Protein AF-A0A368GEM3-F1 (afdb_monomer_lite)

Radius of gyration: 17.03 Å; chains: 1; bounding box: 57×33×34 Å

pLDDT: mean 86.83, std 15.49, range [39.25, 98.31]

Secondary structure (DSSP, 8-state):
-------------EEEEEE------TT-S--BS-GGGGSHHHHHHHHHHEEEEEEEEE--B-TTS-HHHHHHHHHHTTTTTSS-------TT------

Foldseek 3Di:
DDDDPPPPPPQAADQEAEAPPAQPDLPDQWGWDPCVCLDLVNLQVNLSRHDPNHDYHTDTDGPVPPRVVRLVSSQVSNVVPDPDDDDDDDPPDDPPDD

Structure (mmCIF, N/CA/C/O backbone):
data_AF-A0A368GEM3-F1
#
_entry.id   AF-A0A368GEM3-F1
#
loop_
_atom_site.group_PDB
_atom_site.id
_atom_site.type_symbol
_atom_site.label_atom_id
_atom_site.label_alt_id
_atom_site.label_comp_id
_atom_site.label_asym_id
_atom_site.label_entity_id
_atom_site.label_seq_id
_atom_site.pdbx_PDB_ins_code
_atom_site.Cartn_x
_atom_site.Cartn_y
_atom_site.Cartn_z
_atom_site.occupancy
_atom_site.B_iso_or_equiv
_atom_site.auth_seq_id
_atom_site.auth_comp_id
_atom_site.auth_asym_id
_atom_site.auth_atom_id
_atom_site.pdbx_PDB_model_num
ATOM 1 N N . MET A 1 1 ? -44.624 15.960 13.532 1.00 39.25 1 MET A N 1
ATOM 2 C CA . MET A 1 1 ? -43.839 14.880 14.166 1.00 39.25 1 MET A CA 1
ATOM 3 C C . MET A 1 1 ? -43.246 14.051 13.033 1.00 39.25 1 MET A C 1
ATOM 5 O O . MET A 1 1 ? -43.986 13.342 12.369 1.00 39.25 1 MET A O 1
ATOM 9 N N . MET A 1 2 ? -41.978 14.282 12.686 1.00 40.09 2 MET A N 1
ATOM 10 C CA . MET A 1 2 ? -41.333 13.690 11.507 1.00 40.09 2 MET A CA 1
ATOM 11 C C . MET A 1 2 ? -40.391 12.589 11.996 1.00 40.09 2 MET A C 1
ATOM 13 O O . MET A 1 2 ? -39.402 12.881 12.663 1.00 40.09 2 MET A O 1
ATOM 17 N N . TYR A 1 3 ? -40.739 11.328 11.745 1.00 45.84 3 TYR A N 1
ATOM 18 C CA . TYR A 1 3 ? -39.888 10.194 12.094 1.00 45.84 3 TYR A CA 1
ATOM 19 C C . TYR A 1 3 ? -38.719 10.135 11.106 1.00 45.84 3 TYR A C 1
ATOM 21 O O . TYR A 1 3 ? -38.909 9.850 9.925 1.00 45.84 3 TYR A O 1
ATOM 29 N N . SER A 1 4 ? -37.509 10.424 11.585 1.00 51.97 4 SER A N 1
ATOM 30 C CA . SER A 1 4 ? -36.279 10.123 10.855 1.00 51.97 4 SER A CA 1
ATOM 31 C C . SER A 1 4 ? -36.048 8.612 10.909 1.00 51.97 4 SER A C 1
ATOM 33 O O . SER A 1 4 ? -35.817 8.047 11.978 1.00 51.97 4 SER A O 1
ATOM 35 N N . LEU A 1 5 ? -36.150 7.947 9.759 1.00 54.44 5 LEU A N 1
ATOM 36 C CA . LEU A 1 5 ? -35.716 6.564 9.580 1.00 54.44 5 LEU A CA 1
ATOM 37 C C . LEU A 1 5 ? -34.185 6.531 9.641 1.00 54.44 5 LEU A C 1
ATOM 39 O O . LEU A 1 5 ? -33.506 6.713 8.630 1.00 54.44 5 LEU A O 1
ATOM 43 N N . VAL A 1 6 ? -33.635 6.287 10.830 1.00 57.41 6 VAL A N 1
ATOM 44 C CA . VAL A 1 6 ? -32.221 5.937 10.995 1.00 57.41 6 VAL A CA 1
ATOM 45 C C . VAL A 1 6 ? -32.019 4.561 10.362 1.00 57.41 6 VAL A C 1
ATOM 47 O O . VAL A 1 6 ? -32.266 3.526 10.977 1.00 57.41 6 VAL A O 1
ATOM 50 N N . ARG A 1 7 ? -31.598 4.530 9.095 1.00 54.72 7 ARG A N 1
ATOM 51 C CA . ARG A 1 7 ? -31.031 3.317 8.507 1.00 54.72 7 ARG A CA 1
ATOM 52 C C . ARG A 1 7 ? -29.691 3.078 9.197 1.00 54.72 7 ARG A C 1
ATOM 54 O O . ARG A 1 7 ? -28.700 3.708 8.845 1.00 54.72 7 ARG A O 1
ATOM 61 N N . HIS A 1 8 ? -29.654 2.172 10.171 1.00 51.00 8 HIS A N 1
ATOM 62 C CA . HIS A 1 8 ? -28.403 1.553 10.597 1.00 51.00 8 HIS A CA 1
ATOM 63 C C . HIS A 1 8 ? -27.869 0.726 9.423 1.00 51.00 8 HIS A C 1
ATOM 65 O O . HIS A 1 8 ? -28.162 -0.459 9.288 1.00 51.00 8 HIS A O 1
ATOM 71 N N . THR A 1 9 ? -27.125 1.361 8.521 1.00 60.25 9 THR A N 1
ATOM 72 C CA . THR A 1 9 ? -26.313 0.634 7.551 1.00 60.25 9 THR A CA 1
ATOM 73 C C . THR A 1 9 ? -25.204 -0.037 8.344 1.00 60.25 9 THR A C 1
ATOM 75 O O . THR A 1 9 ? -24.266 0.628 8.787 1.00 60.25 9 THR A O 1
ATOM 78 N N . VAL A 1 10 ? -25.339 -1.339 8.592 1.00 68.00 10 VAL A N 1
ATOM 79 C CA . VAL A 1 10 ? -24.235 -2.150 9.104 1.00 68.00 10 VAL A CA 1
ATOM 80 C C . VAL A 1 10 ? -23.106 -2.015 8.087 1.00 68.00 10 VAL A C 1
ATOM 82 O O . VAL A 1 10 ? -23.225 -2.490 6.960 1.00 68.00 10 VAL A O 1
ATOM 85 N N . SER A 1 11 ? -22.053 -1.283 8.453 1.00 78.44 11 SER A N 1
ATOM 86 C CA . SER A 1 11 ? -20.874 -1.153 7.603 1.00 78.44 11 SER A CA 1
ATOM 87 C C . SER A 1 11 ? -20.186 -2.509 7.570 1.00 78.44 11 SER A C 1
ATOM 89 O O . SER A 1 11 ? -19.705 -2.984 8.602 1.00 78.44 11 SER A O 1
ATOM 91 N N . ILE A 1 12 ? -20.199 -3.159 6.408 1.00 89.81 12 ILE A N 1
ATOM 92 C CA . ILE A 1 12 ? -19.500 -4.426 6.214 1.00 89.81 12 ILE A CA 1
ATOM 93 C C . ILE A 1 12 ? -18.004 -4.132 6.301 1.00 89.81 12 ILE A C 1
ATOM 95 O O . ILE A 1 12 ? -17.487 -3.292 5.565 1.00 89.81 12 ILE A O 1
ATOM 99 N N . LYS A 1 13 ? -17.327 -4.830 7.213 1.00 96.50 13 LYS A N 1
ATOM 100 C CA . LYS A 1 13 ? -15.874 -4.802 7.353 1.00 96.50 13 LYS A CA 1
ATOM 101 C C . LYS A 1 13 ? -15.287 -6.152 6.961 1.00 96.50 13 LYS A C 1
ATOM 103 O O . LYS A 1 13 ? -15.912 -7.185 7.189 1.00 96.50 13 LYS A O 1
ATOM 108 N N . TYR A 1 14 ? -14.083 -6.127 6.408 1.00 97.81 14 TYR A N 1
ATOM 109 C CA . TYR A 1 14 ? -13.349 -7.305 5.961 1.00 97.81 14 TYR A CA 1
ATOM 110 C C . TYR A 1 14 ? -12.160 -7.578 6.882 1.00 97.81 14 TYR A C 1
ATOM 112 O O . TYR A 1 14 ? -11.499 -6.647 7.337 1.00 97.81 14 TYR A O 1
ATOM 120 N N . ASP A 1 15 ? -11.857 -8.850 7.131 1.00 98.31 15 ASP A N 1
ATOM 121 C CA . ASP A 1 15 ? -10.614 -9.245 7.807 1.00 98.31 15 ASP A CA 1
ATOM 122 C C . ASP A 1 15 ? -9.419 -9.233 6.850 1.00 98.31 15 ASP A C 1
ATOM 124 O O . ASP A 1 15 ? -8.285 -8.978 7.252 1.00 98.31 15 ASP A O 1
ATOM 128 N N . VAL A 1 16 ? -9.672 -9.493 5.566 1.00 98.19 16 VAL A N 1
ATOM 129 C CA . VAL A 1 16 ? -8.651 -9.500 4.521 1.00 98.19 16 VAL A CA 1
ATOM 130 C C . VAL A 1 16 ? -9.203 -8.827 3.276 1.00 98.19 16 VAL A C 1
ATOM 132 O O . VAL A 1 16 ? -10.267 -9.198 2.781 1.00 98.19 16 VAL A O 1
ATOM 135 N N . ILE A 1 17 ? -8.449 -7.872 2.741 1.00 98.06 17 ILE A N 1
ATOM 136 C CA . ILE A 1 17 ? -8.670 -7.314 1.406 1.00 98.06 17 ILE A CA 1
ATOM 137 C C . ILE A 1 17 ? -7.441 -7.663 0.572 1.00 98.06 17 ILE A C 1
ATOM 139 O O . ILE A 1 17 ? -6.339 -7.219 0.881 1.00 98.06 17 ILE A O 1
ATOM 143 N N . HIS A 1 18 ? -7.617 -8.466 -0.474 1.00 97.56 18 HIS A N 1
ATOM 144 C CA . HIS A 1 18 ? -6.542 -8.823 -1.396 1.00 97.56 18 HIS A CA 1
ATOM 145 C C . HIS A 1 18 ? -6.727 -8.075 -2.719 1.00 97.56 18 HIS A C 1
ATOM 147 O O . HIS A 1 18 ? -7.753 -8.229 -3.380 1.00 97.56 18 HIS A O 1
ATOM 153 N N . ILE A 1 19 ? -5.747 -7.249 -3.082 1.00 96.44 19 ILE A N 1
ATOM 154 C CA . ILE A 1 19 ? -5.751 -6.438 -4.299 1.00 96.44 19 ILE A CA 1
ATOM 155 C C . ILE A 1 19 ? -4.722 -7.019 -5.267 1.00 96.44 19 ILE A C 1
ATOM 157 O O . ILE A 1 19 ? -3.518 -6.796 -5.128 1.00 96.44 19 ILE A O 1
ATOM 161 N N . ASP A 1 20 ? -5.232 -7.729 -6.268 1.00 93.12 20 ASP A N 1
ATOM 162 C CA . ASP A 1 20 ? -4.478 -8.248 -7.410 1.00 93.12 20 ASP A CA 1
ATOM 163 C C . ASP A 1 20 ? -5.073 -7.685 -8.706 1.00 93.12 20 ASP A C 1
ATOM 165 O O . ASP A 1 20 ? -5.678 -8.374 -9.523 1.00 93.12 20 ASP A O 1
ATOM 169 N N . ALA A 1 21 ? -5.018 -6.358 -8.812 1.00 93.00 21 ALA A N 1
ATOM 170 C CA . ALA A 1 21 ? -5.564 -5.608 -9.930 1.00 93.00 21 ALA A CA 1
ATOM 171 C C . ALA A 1 21 ? -4.421 -4.916 -10.666 1.00 93.00 21 ALA A C 1
ATOM 173 O O . ALA A 1 21 ? -3.730 -4.053 -10.113 1.00 93.00 21 ALA A O 1
ATOM 174 N N . CYS A 1 22 ? -4.246 -5.307 -11.920 1.00 90.62 22 CYS A N 1
ATOM 175 C CA . CYS A 1 22 ? -3.055 -5.038 -12.703 1.00 90.62 22 CYS A CA 1
ATOM 176 C C . CYS A 1 22 ? -3.409 -4.465 -14.070 1.00 90.62 22 CYS A C 1
ATOM 178 O O . CYS A 1 22 ? -4.479 -4.739 -14.615 1.00 90.62 22 CYS A O 1
ATOM 180 N N . LYS A 1 23 ? -2.477 -3.717 -14.659 1.00 87.88 23 LYS A N 1
ATOM 181 C CA . LYS A 1 23 ? -2.494 -3.408 -16.089 1.00 87.88 23 LYS A CA 1
ATOM 182 C C . LYS A 1 23 ? -1.157 -3.858 -16.679 1.00 87.88 23 LYS A C 1
ATOM 184 O O . LYS A 1 23 ? -0.134 -3.292 -16.288 1.00 87.88 23 LYS A O 1
ATOM 189 N N . PRO A 1 24 ? -1.138 -4.843 -17.596 1.00 77.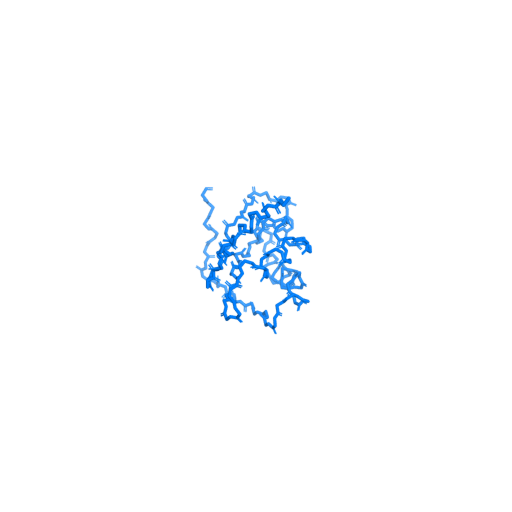19 24 PRO A N 1
ATOM 190 C CA . PRO A 1 24 ? 0.086 -5.286 -18.252 1.00 77.19 24 PRO A CA 1
ATOM 191 C C . PRO A 1 24 ? 0.506 -4.243 -19.293 1.00 77.19 24 PRO A C 1
ATOM 193 O O . PRO A 1 24 ? 0.276 -4.384 -20.489 1.00 77.19 24 PRO A O 1
ATOM 196 N N . ASP A 1 25 ? 1.069 -3.143 -18.808 1.00 81.31 25 ASP A N 1
ATOM 197 C CA . ASP A 1 25 ? 1.596 -2.047 -19.608 1.00 81.31 25 ASP A CA 1
ATOM 198 C C . ASP A 1 25 ? 3.124 -2.028 -19.443 1.00 81.31 25 ASP A C 1
ATOM 200 O O . ASP A 1 25 ? 3.613 -1.617 -18.388 1.00 81.31 25 ASP A O 1
ATOM 204 N N . PRO A 1 26 ? 3.896 -2.479 -20.450 1.00 74.94 26 PRO A N 1
ATOM 205 C CA . PRO A 1 26 ? 5.358 -2.507 -20.382 1.00 74.94 26 PRO A CA 1
ATOM 206 C C . PRO A 1 26 ? 5.985 -1.120 -20.192 1.00 74.94 26 PRO A C 1
ATOM 208 O O . PRO A 1 26 ? 7.125 -1.011 -19.746 1.00 74.94 26 PRO A O 1
ATOM 211 N N . SER A 1 27 ? 5.250 -0.055 -20.527 1.00 78.62 27 SER A N 1
ATOM 212 C CA . SER A 1 27 ? 5.706 1.322 -20.338 1.00 78.62 27 SER A CA 1
ATOM 213 C C . SER A 1 27 ? 5.465 1.851 -18.921 1.00 78.62 27 SER A C 1
ATOM 215 O O . SER A 1 27 ? 5.988 2.905 -18.565 1.00 78.62 27 SER A O 1
ATOM 217 N N . ALA A 1 28 ? 4.693 1.138 -18.095 1.00 78.38 28 ALA A N 1
ATOM 218 C CA . ALA A 1 28 ? 4.375 1.572 -16.745 1.00 78.38 28 ALA A CA 1
ATOM 219 C C . ALA A 1 28 ? 5.488 1.221 -15.744 1.00 78.38 28 ALA A C 1
ATOM 221 O O . ALA A 1 28 ? 5.954 0.086 -15.661 1.00 78.38 28 ALA A O 1
ATOM 222 N N . ASP A 1 29 ? 5.823 2.181 -14.879 1.00 80.56 29 ASP A N 1
ATOM 223 C CA . ASP A 1 29 ? 6.740 1.980 -13.744 1.00 80.56 29 ASP A CA 1
ATOM 224 C C . ASP A 1 29 ? 6.207 1.000 -12.682 1.00 80.56 29 ASP A C 1
ATOM 226 O O . ASP A 1 29 ? 6.931 0.595 -11.775 1.00 80.56 29 ASP A O 1
ATOM 230 N N . LEU A 1 30 ? 4.922 0.652 -12.753 1.00 90.12 30 LEU A N 1
ATOM 231 C CA . LEU A 1 30 ? 4.240 -0.249 -11.835 1.00 90.12 30 LEU A CA 1
ATOM 232 C C . LEU A 1 30 ? 3.082 -0.915 -12.583 1.00 90.12 30 LEU A C 1
ATOM 234 O O . LEU A 1 30 ? 2.135 -0.233 -12.975 1.00 90.12 30 LEU A O 1
ATOM 238 N N . ALA A 1 31 ? 3.165 -2.230 -12.785 1.00 91.19 31 ALA A N 1
ATOM 239 C CA . ALA A 1 31 ? 2.117 -3.002 -13.455 1.00 91.19 31 ALA A CA 1
ATOM 240 C C . ALA A 1 31 ? 1.027 -3.450 -12.472 1.00 91.19 31 ALA A C 1
ATOM 242 O O . ALA A 1 31 ? -0.154 -3.475 -12.825 1.00 91.19 31 ALA A O 1
ATOM 243 N N . CYS A 1 32 ? 1.421 -3.753 -11.230 1.00 92.62 32 CYS A N 1
ATOM 244 C CA . CYS A 1 32 ? 0.514 -4.039 -10.121 1.00 92.62 32 CYS A CA 1
ATOM 245 C C . CYS A 1 32 ? 1.039 -3.403 -8.828 1.00 92.62 32 CYS A C 1
ATOM 247 O O . CYS A 1 32 ? 2.250 -3.475 -8.588 1.00 92.62 32 CYS A O 1
ATOM 249 N N . PRO A 1 33 ? 0.163 -2.845 -7.977 1.00 95.12 33 PRO A N 1
ATOM 250 C CA . PRO A 1 33 ? -1.263 -2.603 -8.223 1.00 95.12 33 PRO A CA 1
ATOM 251 C C . PRO A 1 33 ? -1.497 -1.454 -9.224 1.00 95.12 33 PRO A C 1
ATOM 253 O O . PRO A 1 33 ? -0.591 -0.671 -9.518 1.00 95.12 33 PRO A O 1
ATOM 256 N N . LEU A 1 34 ? -2.733 -1.298 -9.715 1.00 94.06 34 LEU A N 1
ATOM 257 C CA . LEU A 1 34 ? -3.136 -0.073 -10.419 1.00 94.06 34 LEU A CA 1
ATOM 258 C C . LEU A 1 34 ? -2.930 1.159 -9.523 1.00 94.06 34 LEU A C 1
ATOM 260 O O . LEU A 1 34 ? -3.308 1.154 -8.352 1.00 94.06 34 LEU A O 1
ATOM 264 N N . LYS A 1 35 ? -2.426 2.257 -10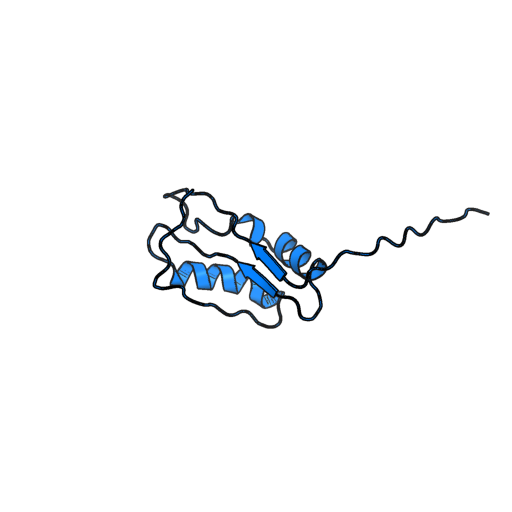.104 1.00 93.25 35 LYS A N 1
ATOM 265 C CA . LYS A 1 35 ? -2.135 3.516 -9.384 1.00 93.25 35 LYS A CA 1
ATOM 266 C C . LYS A 1 35 ? -3.328 4.078 -8.603 1.00 93.25 35 LYS A C 1
ATOM 268 O O . LYS A 1 35 ? -3.125 4.732 -7.588 1.00 93.25 35 LYS A O 1
ATOM 273 N N . ILE A 1 36 ? -4.560 3.801 -9.040 1.00 95.56 36 ILE A N 1
ATOM 274 C CA . ILE A 1 36 ? -5.775 4.235 -8.338 1.00 95.56 36 ILE A CA 1
ATOM 275 C C . ILE A 1 36 ? -5.845 3.690 -6.902 1.00 95.56 36 ILE A C 1
ATOM 277 O O . ILE A 1 36 ? -6.301 4.398 -6.016 1.00 95.56 36 ILE A O 1
ATOM 281 N N . PHE A 1 37 ? -5.319 2.493 -6.628 1.00 96.94 37 PHE A N 1
ATOM 282 C CA . PHE A 1 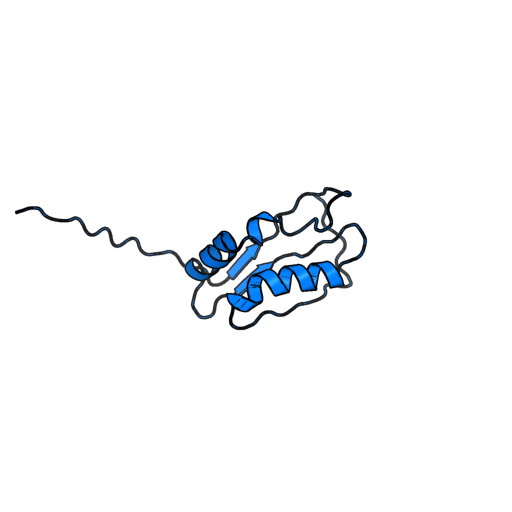37 ? -5.293 1.930 -5.270 1.00 96.94 37 PHE A CA 1
ATOM 283 C C . PHE A 1 37 ? -4.258 2.591 -4.352 1.00 96.94 37 PHE A C 1
ATOM 285 O O . PHE A 1 37 ? -4.275 2.340 -3.152 1.00 96.94 37 PHE A O 1
ATOM 292 N N . LEU A 1 38 ? -3.367 3.422 -4.902 1.00 96.88 38 LEU A N 1
ATOM 293 C CA . LEU A 1 38 ? -2.314 4.120 -4.159 1.00 96.88 38 LEU A CA 1
ATOM 294 C C . LEU A 1 38 ? -2.680 5.574 -3.831 1.00 96.88 38 LEU A C 1
ATOM 296 O O . LEU A 1 38 ? -1.913 6.264 -3.166 1.00 96.88 38 LEU A O 1
ATOM 300 N N . THR A 1 39 ? -3.816 6.073 -4.326 1.00 97.50 39 THR A N 1
ATOM 301 C CA . THR A 1 39 ? -4.255 7.445 -4.039 1.00 97.50 39 THR A CA 1
ATOM 302 C C . THR A 1 39 ? -4.692 7.567 -2.576 1.00 97.50 39 THR A C 1
ATOM 304 O O . THR A 1 39 ? -5.374 6.647 -2.113 1.00 97.50 39 THR A O 1
ATOM 307 N N . PRO A 1 40 ? -4.424 8.695 -1.891 1.00 98.06 40 PRO A N 1
ATOM 308 C CA . PRO A 1 40 ? -4.797 8.891 -0.488 1.00 98.06 40 PRO A CA 1
ATOM 309 C C . PRO A 1 40 ? -6.259 8.546 -0.179 1.00 98.06 40 PRO A C 1
ATOM 311 O O . PRO A 1 40 ? -6.515 7.783 0.745 1.00 98.06 40 PRO A O 1
ATOM 314 N N . ASP A 1 41 ? -7.201 8.993 -1.015 1.00 98.12 41 ASP A N 1
ATOM 315 C CA . ASP A 1 41 ? -8.635 8.731 -0.832 1.00 98.12 41 ASP A CA 1
ATOM 316 C C . ASP A 1 41 ? -8.965 7.231 -0.830 1.00 98.12 41 ASP A C 1
ATOM 318 O O . ASP A 1 41 ? -9.739 6.747 -0.004 1.00 98.12 41 ASP A O 1
ATOM 322 N N . ASN A 1 4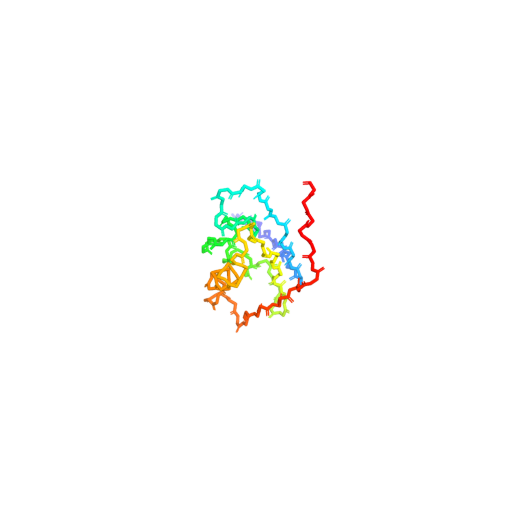2 ? -8.365 6.460 -1.742 1.00 97.75 42 ASN A N 1
ATOM 323 C CA . ASN A 1 42 ? -8.587 5.015 -1.792 1.00 97.75 42 ASN A CA 1
ATOM 324 C C . ASN A 1 42 ? -7.892 4.283 -0.648 1.00 97.75 42 ASN A C 1
ATOM 326 O O . ASN A 1 42 ? -8.467 3.340 -0.108 1.00 97.75 42 ASN A O 1
ATOM 330 N N . VAL A 1 43 ? -6.706 4.732 -0.234 1.00 98.31 43 VAL A N 1
ATOM 331 C CA . VAL A 1 43 ? -6.038 4.199 0.958 1.00 98.31 43 VAL A CA 1
ATOM 332 C C . VAL A 1 43 ? -6.903 4.449 2.199 1.00 98.31 43 VAL A C 1
ATOM 334 O O . VAL A 1 43 ? -7.151 3.520 2.967 1.00 98.31 43 VAL A O 1
ATOM 337 N N . GLU A 1 44 ? -7.461 5.652 2.355 1.00 97.75 44 GLU A N 1
ATOM 338 C CA . GLU A 1 44 ? -8.391 5.982 3.439 1.00 97.75 44 GLU A CA 1
ATOM 339 C C . GLU A 1 44 ? -9.656 5.111 3.379 1.00 97.75 44 GLU A C 1
ATOM 341 O O . GLU A 1 44 ? -10.085 4.554 4.393 1.00 97.75 44 GLU A O 1
ATOM 346 N N . ASN A 1 45 ? -10.238 4.919 2.195 1.00 97.06 45 ASN A N 1
ATOM 347 C CA . ASN A 1 45 ? -11.395 4.042 2.025 1.00 97.06 45 ASN A CA 1
ATOM 348 C C . ASN A 1 45 ? -11.095 2.599 2.454 1.00 97.06 45 ASN A C 1
ATOM 350 O O . ASN A 1 45 ? -11.925 1.980 3.120 1.00 97.06 45 ASN A O 1
ATOM 354 N N . LEU A 1 46 ? -9.900 2.078 2.163 1.00 97.56 46 LEU A N 1
ATOM 355 C CA . LEU A 1 46 ? -9.487 0.750 2.621 1.00 97.56 46 LEU A CA 1
ATOM 356 C C . LEU A 1 46 ? -9.436 0.661 4.155 1.00 97.56 46 LEU A C 1
ATOM 358 O O . LEU A 1 46 ? -9.872 -0.346 4.710 1.00 97.56 46 LEU A O 1
ATOM 362 N N . THR A 1 47 ? -9.006 1.720 4.853 1.00 96.94 47 THR A N 1
ATOM 363 C CA . THR A 1 47 ? -9.026 1.744 6.332 1.00 96.94 47 THR A CA 1
ATOM 364 C C . THR A 1 47 ? -10.440 1.679 6.917 1.00 96.94 47 THR A C 1
ATOM 366 O O . THR A 1 47 ? -10.650 1.098 7.980 1.00 96.94 47 THR A O 1
ATOM 369 N N . LYS A 1 48 ? -11.438 2.229 6.215 1.00 96.25 48 LYS A N 1
ATOM 370 C CA . LYS A 1 48 ? -12.848 2.202 6.642 1.00 96.25 48 LYS A CA 1
ATOM 371 C C . LYS A 1 48 ? -13.490 0.831 6.423 1.00 96.25 48 LYS A C 1
ATOM 373 O O . LYS A 1 48 ? -14.394 0.451 7.168 1.00 96.25 48 LYS A O 1
ATOM 378 N N . LEU A 1 49 ? -13.018 0.106 5.409 1.00 96.50 49 LEU A N 1
ATOM 379 C CA . LEU A 1 49 ? -13.526 -1.203 5.004 1.00 96.50 49 LEU A CA 1
ATOM 380 C C . LEU A 1 49 ? -12.909 -2.364 5.789 1.00 96.50 49 LEU A C 1
ATOM 382 O O . LEU A 1 49 ? -13.401 -3.483 5.685 1.00 96.50 49 LEU A O 1
ATOM 386 N N . ILE A 1 50 ? -11.856 -2.132 6.571 1.00 97.25 50 ILE A N 1
ATOM 387 C CA . ILE A 1 50 ? -11.145 -3.195 7.280 1.00 97.25 50 ILE A CA 1
ATOM 388 C C . ILE A 1 50 ? -11.503 -3.257 8.770 1.00 97.25 50 ILE A C 1
ATOM 390 O O . ILE A 1 50 ? -11.886 -2.259 9.394 1.00 97.25 50 ILE A O 1
ATOM 394 N N . THR A 1 51 ? -11.424 -4.454 9.355 1.00 97.38 51 THR A N 1
ATOM 395 C CA . THR A 1 51 ? -11.500 -4.625 10.813 1.00 97.38 51 THR A CA 1
ATOM 396 C C . THR A 1 51 ? -10.232 -4.092 11.483 1.00 97.38 51 THR A C 1
ATOM 398 O O . THR A 1 51 ? -9.186 -3.962 10.854 1.00 97.38 51 THR A O 1
ATOM 401 N N . ASP A 1 52 ? -10.285 -3.815 12.788 1.00 95.12 52 ASP A N 1
ATOM 402 C CA . ASP A 1 52 ? -9.147 -3.242 13.533 1.00 95.12 52 ASP A CA 1
ATOM 403 C C . ASP A 1 52 ? -7.893 -4.141 13.543 1.00 95.12 52 ASP A C 1
ATOM 405 O O . ASP A 1 52 ? -6.798 -3.682 13.880 1.00 95.12 52 ASP A O 1
ATOM 409 N N . LYS A 1 53 ? -8.068 -5.428 13.211 1.00 96.56 53 LYS A N 1
ATOM 410 C CA . LYS A 1 53 ? -7.014 -6.447 13.094 1.00 96.56 53 LYS A CA 1
ATOM 411 C C . LYS A 1 53 ? -6.853 -6.984 11.669 1.00 96.56 53 LYS A C 1
ATOM 413 O O . LYS A 1 53 ? -6.065 -7.907 11.472 1.00 96.56 53 LYS A O 1
ATOM 418 N N . GLY A 1 54 ? -7.616 -6.466 10.712 1.00 97.44 54 GLY A N 1
ATOM 419 C CA . GLY A 1 54 ? -7.576 -6.955 9.346 1.00 97.44 54 GLY A CA 1
ATOM 420 C C . GLY A 1 54 ? -6.333 -6.480 8.596 1.00 97.44 54 GLY A C 1
ATOM 421 O O . GLY A 1 54 ? -5.605 -5.591 9.043 1.00 97.44 54 GLY A O 1
ATOM 422 N N . VAL A 1 55 ? -6.089 -7.088 7.438 1.00 98.12 55 VAL A N 1
ATOM 423 C CA . VAL A 1 55 ? -4.937 -6.793 6.579 1.00 98.12 55 VAL A CA 1
ATOM 424 C C . VAL A 1 55 ? -5.340 -6.504 5.132 1.00 98.12 55 VAL A C 1
ATOM 426 O O . VAL A 1 55 ? -6.190 -7.181 4.552 1.00 98.12 55 VAL A O 1
ATOM 429 N N . VAL A 1 56 ? -4.699 -5.500 4.534 1.00 98.19 56 VAL A N 1
ATOM 430 C CA . VAL A 1 56 ? -4.718 -5.296 3.083 1.00 98.19 56 VAL A CA 1
ATOM 431 C C . VAL A 1 56 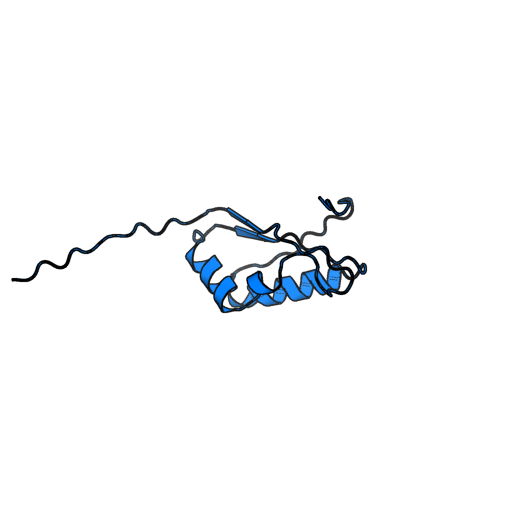? -3.454 -5.918 2.502 1.00 98.19 56 VAL A C 1
ATOM 433 O O . VAL A 1 56 ? -2.345 -5.598 2.927 1.00 98.19 56 VAL A O 1
ATOM 436 N N . ILE A 1 57 ? -3.620 -6.813 1.536 1.00 98.00 57 ILE A N 1
ATOM 437 C CA . ILE A 1 57 ? -2.533 -7.474 0.819 1.00 98.00 57 ILE A CA 1
ATOM 438 C C . ILE A 1 57 ? -2.563 -6.955 -0.614 1.00 98.00 57 ILE A C 1
ATOM 440 O O . ILE A 1 57 ? -3.582 -7.080 -1.289 1.00 98.00 57 ILE A O 1
ATOM 444 N N . LEU A 1 58 ? -1.458 -6.377 -1.082 1.00 96.69 58 LEU A N 1
ATOM 445 C CA . LEU A 1 58 ? -1.317 -5.919 -2.462 1.00 96.69 58 LEU A CA 1
ATOM 446 C C . LEU A 1 58 ? -0.276 -6.768 -3.183 1.00 96.69 58 LEU A C 1
ATOM 448 O O . LEU A 1 58 ? 0.843 -6.929 -2.690 1.00 96.69 58 LEU A O 1
ATOM 452 N N . ASN A 1 59 ? -0.629 -7.266 -4.366 1.00 93.88 59 ASN A N 1
ATOM 453 C CA . ASN A 1 59 ? 0.350 -7.840 -5.276 1.00 93.88 59 ASN A CA 1
ATOM 454 C C . ASN A 1 59 ? 1.143 -6.711 -5.955 1.00 93.88 59 ASN A C 1
ATOM 456 O O . ASN A 1 59 ? 0.557 -5.776 -6.505 1.00 93.88 59 ASN A O 1
ATOM 460 N N . VAL A 1 60 ? 2.475 -6.792 -5.914 1.00 93.19 60 VAL A N 1
ATOM 461 C CA . VAL A 1 60 ? 3.368 -5.771 -6.477 1.00 93.19 60 VAL A CA 1
ATOM 462 C C . VAL A 1 60 ? 4.175 -6.372 -7.617 1.00 93.19 60 VAL A C 1
ATOM 464 O O . VAL A 1 60 ? 5.031 -7.227 -7.396 1.00 93.19 60 VAL A O 1
ATOM 467 N N . ILE A 1 61 ? 3.935 -5.888 -8.835 1.00 91.38 61 ILE A N 1
ATOM 468 C CA . ILE A 1 61 ? 4.620 -6.343 -10.048 1.00 91.38 61 ILE A CA 1
ATOM 469 C C . ILE A 1 61 ? 5.219 -5.142 -10.770 1.00 91.38 61 ILE A C 1
ATOM 471 O O . ILE A 1 61 ? 4.545 -4.151 -11.060 1.00 91.38 61 ILE A O 1
ATOM 475 N N . ASN A 1 62 ? 6.498 -5.276 -11.110 1.00 90.06 62 ASN A N 1
ATOM 476 C CA . ASN A 1 62 ? 7.225 -4.360 -11.972 1.00 90.06 62 ASN A CA 1
ATOM 477 C C . ASN A 1 62 ? 7.816 -5.155 -13.142 1.00 90.06 62 ASN A C 1
ATOM 479 O O . ASN A 1 62 ? 8.667 -6.018 -12.929 1.00 90.06 62 ASN A O 1
ATOM 483 N N . LEU A 1 63 ? 7.375 -4.860 -14.366 1.00 88.06 63 LEU A N 1
ATOM 484 C CA . LEU A 1 63 ? 7.803 -5.584 -15.571 1.00 88.06 63 LEU A CA 1
ATOM 485 C C . LEU A 1 63 ? 9.229 -5.223 -16.022 1.00 88.06 63 LEU A C 1
ATOM 487 O O . LEU A 1 63 ? 9.833 -5.959 -16.793 1.00 88.06 63 LEU A O 1
ATOM 491 N N . ASN A 1 64 ? 9.798 -4.144 -15.482 1.00 87.31 64 ASN A N 1
ATOM 49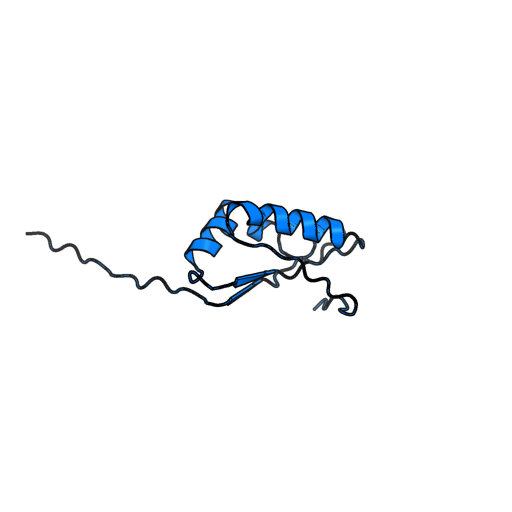2 C CA . ASN A 1 64 ? 11.144 -3.655 -15.785 1.00 87.31 64 ASN A CA 1
ATOM 493 C C . ASN A 1 64 ? 12.192 -4.147 -14.767 1.00 87.31 64 ASN A C 1
ATOM 495 O O . ASN A 1 64 ? 13.302 -3.619 -14.708 1.00 87.31 64 ASN A O 1
ATOM 499 N N . GLY A 1 65 ? 11.842 -5.120 -13.916 1.00 84.75 65 GLY A N 1
ATOM 500 C CA . GLY A 1 65 ? 12.748 -5.713 -12.925 1.00 84.75 65 GLY A CA 1
ATOM 501 C C . GLY A 1 65 ? 13.003 -4.857 -11.677 1.00 84.75 65 GLY A C 1
ATOM 502 O O . GLY A 1 65 ? 13.714 -5.290 -10.772 1.00 84.75 65 GLY A O 1
ATOM 503 N N . LYS A 1 66 ? 12.386 -3.674 -11.555 1.00 88.88 66 LYS A N 1
ATOM 504 C CA . LYS A 1 66 ? 12.575 -2.747 -10.420 1.00 88.88 66 LYS A CA 1
ATOM 505 C C . LYS A 1 66 ? 11.676 -3.070 -9.218 1.00 88.88 66 LYS A C 1
ATOM 507 O O . LYS A 1 66 ? 11.105 -2.186 -8.583 1.00 88.88 66 LYS A O 1
ATOM 512 N N . ILE A 1 67 ? 11.544 -4.355 -8.883 1.00 88.50 67 ILE A N 1
ATOM 513 C CA . ILE A 1 67 ? 10.567 -4.846 -7.892 1.00 88.50 67 ILE A CA 1
ATOM 514 C C . ILE A 1 67 ? 10.777 -4.197 -6.514 1.00 88.50 67 ILE A C 1
ATOM 516 O O . ILE A 1 67 ? 9.810 -3.818 -5.861 1.00 88.50 67 ILE A O 1
ATOM 520 N N . GLN A 1 68 ? 12.028 -4.007 -6.083 1.00 90.44 68 GLN A N 1
ATOM 521 C CA . GLN A 1 68 ? 12.336 -3.393 -4.784 1.00 90.44 68 GLN A CA 1
ATOM 522 C C . GLN A 1 68 ? 11.927 -1.915 -4.705 1.00 90.44 68 GLN A C 1
ATOM 524 O O . GLN A 1 68 ? 11.451 -1.458 -3.667 1.00 90.44 68 GLN A O 1
ATOM 529 N N . GLU A 1 69 ? 12.105 -1.160 -5.790 1.00 92.62 69 GLU A N 1
ATOM 530 C CA . GLU A 1 69 ? 11.705 0.251 -5.860 1.00 92.62 69 GLU A CA 1
ATOM 531 C C . GLU A 1 69 ? 10.181 0.369 -5.852 1.00 92.62 69 GLU A C 1
ATOM 533 O O . GLU A 1 69 ? 9.623 1.129 -5.060 1.00 92.62 69 GLU A O 1
ATOM 538 N N . SER A 1 70 ? 9.501 -0.459 -6.649 1.00 93.12 70 SER A N 1
ATOM 539 C CA . SER A 1 70 ? 8.040 -0.537 -6.660 1.00 93.12 70 SER A CA 1
ATOM 540 C C . SER A 1 70 ? 7.463 -0.939 -5.307 1.00 93.12 70 SER A C 1
ATOM 542 O O . SER A 1 70 ? 6.507 -0.320 -4.852 1.00 93.12 70 SER A O 1
ATOM 544 N N . ALA A 1 71 ? 8.057 -1.919 -4.624 1.00 94.25 71 ALA A N 1
ATOM 545 C CA . ALA A 1 71 ? 7.605 -2.332 -3.300 1.00 94.25 71 ALA A CA 1
ATOM 546 C C . ALA A 1 71 ? 7.757 -1.211 -2.261 1.00 94.25 71 ALA A C 1
ATOM 548 O O . ALA A 1 71 ? 6.867 -1.024 -1.435 1.00 94.25 71 ALA A O 1
ATOM 549 N N . LYS A 1 72 ? 8.848 -0.433 -2.318 1.00 95.25 72 LYS A N 1
ATOM 550 C CA . LYS A 1 72 ? 9.040 0.745 -1.454 1.00 95.25 72 LYS A CA 1
ATOM 551 C C . LYS A 1 72 ? 8.017 1.839 -1.741 1.00 95.25 72 LYS A C 1
ATOM 553 O O . LYS A 1 72 ? 7.446 2.375 -0.798 1.00 95.25 72 LYS A O 1
ATOM 558 N N . LEU A 1 73 ? 7.765 2.133 -3.017 1.00 95.25 73 LEU A N 1
ATOM 559 C CA . LEU A 1 73 ? 6.766 3.119 -3.426 1.00 95.25 73 LEU A CA 1
ATOM 560 C C . LEU A 1 73 ? 5.376 2.723 -2.924 1.00 95.25 73 LEU A C 1
ATOM 562 O O . LEU A 1 73 ? 4.732 3.511 -2.237 1.00 95.25 73 LEU A O 1
ATOM 566 N N . VAL A 1 74 ? 4.952 1.483 -3.189 1.00 96.94 74 VAL A N 1
ATOM 567 C CA . VAL A 1 74 ? 3.654 0.975 -2.724 1.00 96.94 74 VAL A CA 1
ATOM 568 C C . VAL A 1 74 ? 3.580 1.022 -1.203 1.00 96.94 74 VAL A C 1
ATOM 570 O O . VAL A 1 74 ? 2.596 1.516 -0.676 1.00 96.94 74 VAL A O 1
ATOM 573 N N . LYS A 1 75 ? 4.627 0.590 -0.487 1.00 97.62 75 LYS A N 1
ATOM 574 C CA . LYS A 1 75 ? 4.672 0.671 0.979 1.00 97.62 75 LYS A CA 1
ATOM 575 C C . LYS A 1 75 ? 4.457 2.108 1.468 1.00 97.62 75 LYS A C 1
ATOM 577 O O . LYS A 1 75 ? 3.591 2.319 2.310 1.00 97.62 75 LYS A O 1
ATOM 582 N N . SER A 1 76 ? 5.178 3.082 0.906 1.00 97.38 76 SER A N 1
ATOM 583 C CA . SER A 1 76 ? 5.084 4.486 1.332 1.00 97.38 76 SER A CA 1
ATOM 584 C C . SER A 1 76 ? 3.686 5.087 1.168 1.00 97.38 76 SER A C 1
ATOM 586 O O . SER A 1 76 ? 3.286 5.910 1.980 1.00 97.38 76 SER A O 1
ATOM 588 N N . SER A 1 77 ? 2.895 4.628 0.190 1.00 97.81 77 SER A N 1
ATOM 589 C CA . SER A 1 77 ? 1.506 5.078 0.020 1.00 97.81 77 SER A CA 1
ATOM 590 C C . SER A 1 77 ? 0.566 4.650 1.156 1.00 97.81 77 SER A C 1
ATOM 592 O O . SER A 1 77 ? -0.524 5.201 1.266 1.00 97.81 77 SER A O 1
ATOM 594 N N . PHE A 1 78 ? 0.953 3.675 1.986 1.00 98.25 78 PHE A N 1
ATOM 595 C CA . PHE A 1 78 ? 0.106 3.108 3.045 1.00 98.25 78 PHE A CA 1
ATOM 596 C C . PHE A 1 78 ? 0.620 3.388 4.465 1.00 98.25 78 PHE A C 1
ATOM 598 O O . PHE A 1 78 ? -0.132 3.196 5.421 1.00 98.25 78 PHE A O 1
ATOM 605 N N . GLU A 1 79 ? 1.870 3.833 4.627 1.00 98.00 79 GLU A N 1
ATOM 606 C CA . GLU A 1 79 ? 2.522 3.977 5.940 1.00 98.00 79 GLU A CA 1
ATOM 607 C C . GLU A 1 79 ? 1.848 5.000 6.860 1.00 98.00 79 GLU A C 1
ATOM 609 O O . GLU A 1 79 ? 1.813 4.784 8.069 1.00 98.00 79 GLU A O 1
ATOM 614 N N . ASP A 1 80 ? 1.247 6.051 6.301 1.00 97.19 80 ASP A N 1
ATOM 615 C CA . ASP A 1 80 ? 0.528 7.060 7.090 1.00 97.19 80 ASP A CA 1
ATOM 616 C C . ASP A 1 80 ? -0.856 6.574 7.560 1.00 97.19 80 ASP A C 1
ATOM 618 O O . ASP A 1 80 ? -1.408 7.086 8.534 1.00 97.19 80 ASP A O 1
ATOM 622 N N . ALA A 1 81 ? -1.429 5.574 6.881 1.00 97.62 81 ALA A N 1
ATOM 623 C CA . ALA A 1 81 ? -2.792 5.098 7.119 1.00 97.62 81 ALA A CA 1
ATOM 624 C C . ALA A 1 81 ? -2.852 3.783 7.915 1.00 97.62 81 ALA A C 1
ATOM 626 O O . ALA A 1 81 ? -3.835 3.517 8.611 1.00 97.62 81 ALA A O 1
ATOM 627 N N . PHE A 1 82 ? -1.814 2.947 7.830 1.00 97.25 82 PHE A N 1
ATOM 628 C CA . PHE A 1 82 ? -1.767 1.632 8.466 1.00 97.25 82 PHE A CA 1
ATOM 629 C C . PHE A 1 82 ? -0.668 1.560 9.524 1.00 97.25 82 PHE A C 1
ATOM 631 O O . PHE A 1 82 ? 0.483 1.904 9.283 1.00 97.25 82 PHE A O 1
ATOM 638 N N . LYS A 1 83 ? -1.007 0.994 10.690 1.00 96.19 83 LYS A N 1
ATOM 639 C CA . LYS A 1 83 ? -0.091 0.859 11.840 1.00 96.19 83 LYS A CA 1
ATOM 640 C C . LYS A 1 83 ? 1.198 0.091 11.521 1.00 96.19 83 LYS A C 1
ATOM 642 O O . LYS A 1 83 ? 2.204 0.279 12.197 1.00 96.19 83 LYS A O 1
ATOM 647 N N . LEU A 1 84 ? 1.147 -0.829 10.557 1.00 97.31 84 LEU A N 1
ATOM 648 C CA . LEU A 1 84 ? 2.272 -1.665 10.161 1.00 97.31 84 LEU A CA 1
ATOM 649 C C . LEU A 1 84 ? 2.173 -2.000 8.675 1.00 97.31 84 LEU A C 1
ATOM 651 O O . LEU A 1 84 ? 1.188 -2.589 8.237 1.00 97.31 84 LEU A O 1
ATOM 655 N N . CYS A 1 85 ? 3.240 -1.711 7.933 1.00 97.94 85 CYS A N 1
ATOM 656 C CA . CYS A 1 85 ? 3.399 -2.128 6.544 1.00 97.94 85 CYS A CA 1
ATOM 657 C C . CYS A 1 85 ? 4.647 -3.009 6.407 1.00 97.94 85 CYS A C 1
ATOM 659 O O . CYS A 1 85 ? 5.745 -2.615 6.811 1.00 97.94 85 CYS A O 1
ATOM 661 N N . THR A 1 86 ? 4.502 -4.196 5.814 1.00 96.88 86 THR A N 1
ATOM 662 C CA . THR A 1 86 ? 5.626 -5.112 5.560 1.00 96.88 86 THR A CA 1
ATOM 663 C C . THR A 1 86 ? 5.686 -5.502 4.093 1.00 96.88 86 THR A C 1
ATOM 665 O O . THR A 1 86 ? 4.660 -5.630 3.435 1.00 96.88 86 THR A O 1
ATOM 668 N N . VAL A 1 87 ? 6.903 -5.699 3.588 1.00 95.38 87 VAL A N 1
ATOM 669 C CA . VAL A 1 87 ? 7.143 -6.203 2.235 1.00 95.38 87 VAL A CA 1
ATOM 670 C C . VAL A 1 87 ? 7.586 -7.654 2.345 1.00 95.38 87 VAL A C 1
ATOM 672 O O . VAL A 1 87 ? 8.514 -7.977 3.091 1.00 95.38 87 VAL A O 1
ATOM 675 N N . LYS A 1 88 ? 6.926 -8.535 1.594 1.00 92.81 88 LYS A N 1
ATOM 676 C CA . LYS A 1 88 ? 7.314 -9.936 1.441 1.00 92.81 88 LYS A CA 1
ATOM 677 C C . LYS A 1 88 ? 7.679 -10.170 -0.015 1.00 92.81 88 LYS A C 1
ATOM 679 O O . LYS A 1 88 ? 6.818 -10.171 -0.884 1.00 92.81 88 LYS A O 1
ATOM 684 N N . MET A 1 89 ? 8.974 -10.334 -0.268 1.00 88.62 89 MET A N 1
ATOM 685 C CA . MET A 1 89 ? 9.460 -10.680 -1.599 1.00 88.62 89 MET A CA 1
ATOM 686 C C . MET A 1 89 ? 9.059 -12.115 -1.925 1.00 88.62 89 MET A C 1
ATOM 688 O O . MET A 1 89 ? 9.176 -12.999 -1.075 1.00 88.62 89 MET A O 1
ATOM 692 N N . ALA A 1 90 ? 8.632 -12.343 -3.162 1.00 85.12 90 ALA A N 1
ATOM 693 C CA . ALA A 1 90 ? 8.187 -13.643 -3.635 1.00 85.12 90 ALA A CA 1
ATOM 694 C C . ALA A 1 90 ? 9.129 -14.133 -4.760 1.00 85.12 90 ALA A C 1
ATOM 696 O O . ALA A 1 90 ? 8.755 -14.096 -5.932 1.00 85.12 90 ALA A O 1
ATOM 697 N N . PRO A 1 91 ? 10.371 -14.549 -4.428 1.00 72.44 91 PRO A N 1
ATOM 698 C CA . PRO A 1 91 ? 11.484 -14.705 -5.377 1.00 72.44 91 PRO A CA 1
ATOM 699 C C . PRO A 1 91 ? 11.297 -15.806 -6.430 1.00 72.44 91 PRO A C 1
ATOM 701 O O . PRO A 1 91 ? 12.029 -15.832 -7.411 1.00 72.44 91 PRO A O 1
ATOM 704 N N . TYR A 1 92 ? 10.328 -16.701 -6.233 1.00 76.00 92 TYR A N 1
ATOM 705 C CA . TYR A 1 92 ? 10.034 -17.820 -7.137 1.00 76.00 92 TYR A CA 1
ATOM 706 C C . TYR A 1 92 ? 8.707 -17.654 -7.886 1.00 76.00 92 TYR A C 1
ATOM 708 O O . TYR A 1 92 ? 8.234 -18.584 -8.540 1.00 76.00 92 TYR A O 1
ATOM 716 N N . SER A 1 93 ? 8.085 -16.482 -7.775 1.00 71.25 93 SER A N 1
ATOM 717 C CA . SER A 1 93 ? 6.796 -16.206 -8.404 1.00 71.25 93 SER A CA 1
ATOM 718 C C . SER A 1 93 ? 7.050 -15.678 -9.803 1.00 71.25 93 SER A C 1
ATOM 720 O O . SER A 1 93 ? 7.569 -14.576 -9.973 1.00 71.25 93 SER A O 1
ATOM 722 N N . HIS A 1 94 ? 6.693 -16.470 -10.807 1.00 66.44 94 HIS A N 1
ATOM 723 C CA . HIS A 1 94 ? 6.632 -15.966 -12.170 1.00 66.44 94 HIS A CA 1
ATOM 724 C C . HIS A 1 94 ? 5.427 -15.018 -12.273 1.00 66.44 94 HIS A C 1
ATOM 726 O O . HIS A 1 94 ? 4.416 -15.266 -11.608 1.00 66.44 94 HIS A O 1
ATOM 732 N N . PRO A 1 95 ? 5.499 -13.929 -13.060 1.00 64.38 95 PRO A N 1
ATOM 733 C CA . PRO A 1 95 ? 4.335 -13.089 -13.302 1.00 64.38 95 PRO A CA 1
ATOM 734 C C . PRO A 1 95 ? 3.205 -13.941 -13.891 1.00 64.38 95 PRO A C 1
ATOM 736 O O . PRO A 1 95 ? 3.338 -14.465 -14.997 1.00 64.38 95 PRO A O 1
ATOM 739 N N . ASN A 1 96 ? 2.098 -14.080 -13.161 1.00 56.03 96 ASN A N 1
ATOM 740 C CA . ASN A 1 96 ? 0.878 -14.690 -13.683 1.00 56.03 96 ASN A CA 1
ATOM 741 C C . ASN A 1 96 ? 0.191 -13.662 -14.591 1.00 56.03 96 ASN A C 1
ATOM 743 O O . ASN A 1 96 ? -0.723 -12.958 -14.174 1.00 56.03 96 ASN A O 1
ATOM 747 N N . MET A 1 97 ? 0.703 -13.512 -15.811 1.00 53.72 97 MET A N 1
ATOM 748 C CA . MET A 1 97 ? 0.074 -12.690 -16.841 1.00 53.72 97 MET A CA 1
ATOM 749 C C . MET A 1 97 ? -1.030 -13.527 -17.488 1.00 53.72 97 MET A C 1
ATOM 751 O O . MET A 1 97 ? -0.734 -14.416 -18.285 1.00 53.72 97 MET A O 1
ATOM 755 N N . VAL A 1 98 ? -2.276 -13.290 -17.072 1.00 51.97 98 VAL A N 1
ATOM 756 C CA . VAL A 1 98 ? -3.487 -13.824 -17.720 1.00 51.97 98 VAL A CA 1
ATOM 757 C C . VAL A 1 98 ? -3.927 -12.904 -18.847 1.00 51.97 98 VAL A C 1
ATOM 759 O O . VAL A 1 98 ? -3.831 -11.669 -18.655 1.00 51.97 98 VAL A O 1
#

Organism: Ancylostoma caninum (NCBI:txid29170)

Sequence (98 aa):
MMYSLVRHTVSIKYDVIHIDACKPDPSADLACPLKIFLTPDNVENLTKLITDKGVVILNVINLNGKIQESAKLVKSSFEDAFKLCTVKMAPYSHPNMV

InterPro domains:
  IPR029063 S-adenosyl-L-methionine-dependent methyltransferase superfamily [G3DSA:3.40.50.150] (3-97)